Protein AF-A0A2E8A0X4-F1 (afdb_monomer)

Nearest PDB structures (foldseek):
  5zyo-assembly2_B  TM=2.716E-01  e=5.985E-01  Escherichia coli K-12
  2bhn-assembly1_A  TM=3.520E-01  e=4.174E+00  Aeropyrum pernix
  1j24-assembly1_A  TM=3.231E-01  e=5.102E+00  Pyrococcus furiosus DSM 3638
  7p8d-assembly1_A  TM=1.834E-01  e=8.154E+00  Arabidopsis thaliana

Sequence (105 aa):
MKVFRIKLAAALLMVVAVVGGPLVGTAQAAGKVALVIDVGGRGDLSFNDMGFKGADEAVTKFGMELVEIQSNSAADYLPNPQNAARAVFSLAELLPHSFTAEHLT

Solvent-accessible surface area (backbone atoms only — not comparable to full-atom values): 6534 Å² total; per-residue (Å²): 112,70,70,60,53,52,52,51,50,54,53,52,52,52,51,48,52,71,68,46,61,78,73,64,69,74,82,67,81,56,49,58,47,59,49,79,36,56,70,76,40,78,83,57,85,44,72,47,36,54,51,49,50,54,50,55,50,44,28,70,77,63,57,28,46,80,44,82,44,72,28,86,52,82,83,34,67,65,58,48,61,54,51,38,48,50,65,51,62,55,66,74,74,90,61,86,88,83,82,79,94,80,85,89,127

Secondary structure (DSSP, 8-state):
-HHHHHHHHHHHHHHHHHHHTTTS-------EEEEEE-TT-TT-SSHHHHHHHHHHHHHHHH-PEEEEEE-SSGGGTTHHHHHHHHHHT-----S-S--------

Mean predicted aligned error: 14.19 Å

Structure (mmCIF, N/CA/C/O backbone):
data_AF-A0A2E8A0X4-F1
#
_entry.id   AF-A0A2E8A0X4-F1
#
loop_
_atom_site.group_PDB
_atom_site.id
_atom_site.type_symbol
_atom_site.label_atom_id
_atom_site.label_alt_id
_atom_site.label_comp_id
_atom_site.label_asym_id
_atom_site.label_entity_id
_atom_site.label_seq_id
_atom_site.pdbx_PDB_ins_code
_atom_site.Cartn_x
_atom_site.Cartn_y
_atom_site.Cartn_z
_atom_site.occupancy
_atom_site.B_iso_or_equiv
_atom_site.auth_seq_id
_atom_site.auth_comp_id
_atom_site.auth_asym_id
_atom_site.auth_atom_id
_atom_site.pdbx_PDB_model_num
ATOM 1 N N . MET A 1 1 ? -31.224 -1.359 57.937 1.00 61.44 1 MET A N 1
ATOM 2 C CA . MET A 1 1 ? -30.299 -2.218 57.148 1.00 61.44 1 MET A CA 1
ATOM 3 C C . MET A 1 1 ? -30.628 -2.296 55.652 1.00 61.44 1 MET A C 1
ATOM 5 O O . MET A 1 1 ? -29.704 -2.205 54.857 1.00 61.44 1 MET A O 1
ATOM 9 N N . LYS A 1 2 ? -31.897 -2.446 55.233 1.00 59.12 2 LYS A N 1
ATOM 10 C CA . LYS A 1 2 ? -32.274 -2.549 53.801 1.00 59.12 2 LYS A CA 1
ATOM 11 C C . LYS A 1 2 ? -31.922 -1.295 52.979 1.00 59.12 2 LYS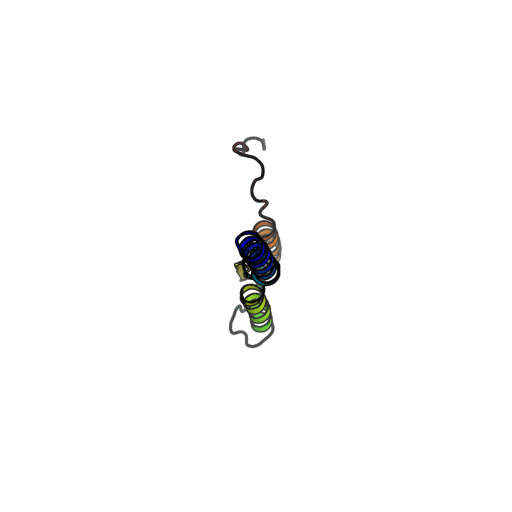 A C 1
ATOM 13 O O . LYS A 1 2 ? -31.310 -1.409 51.929 1.00 59.12 2 LYS A O 1
ATOM 18 N N . VAL A 1 3 ? -32.188 -0.104 53.516 1.00 68.12 3 VAL A N 1
ATOM 19 C CA . VAL A 1 3 ? -31.862 1.189 52.872 1.00 68.12 3 VAL A CA 1
ATOM 20 C C . VAL A 1 3 ? -30.357 1.435 52.714 1.00 68.12 3 VAL A C 1
ATOM 22 O O . VAL A 1 3 ? -29.931 2.013 51.722 1.00 68.12 3 VAL A O 1
ATOM 25 N N . PHE A 1 4 ? -29.542 0.954 53.657 1.00 75.75 4 PHE A N 1
ATOM 26 C CA . PHE A 1 4 ? -28.079 1.034 53.571 1.00 75.75 4 PHE A CA 1
ATOM 27 C C . PHE A 1 4 ? -27.530 0.118 52.467 1.00 75.75 4 PHE A C 1
ATOM 29 O O . PHE A 1 4 ? -26.676 0.526 51.690 1.00 75.75 4 PHE A O 1
ATOM 36 N N . ARG A 1 5 ? -28.099 -1.088 52.334 1.00 79.31 5 ARG A N 1
ATOM 37 C CA . ARG A 1 5 ? -27.767 -2.043 51.266 1.00 79.31 5 ARG A CA 1
ATOM 38 C C . ARG A 1 5 ? -28.141 -1.529 49.873 1.00 79.31 5 ARG A C 1
ATOM 40 O O . ARG A 1 5 ? -27.372 -1.720 48.943 1.00 79.31 5 ARG A O 1
ATOM 47 N N . ILE A 1 6 ? -29.275 -0.836 49.746 1.00 82.38 6 ILE A N 1
ATOM 48 C CA . ILE A 1 6 ? -29.715 -0.226 48.478 1.00 82.38 6 ILE A CA 1
ATOM 49 C C . ILE A 1 6 ? -28.772 0.908 48.059 1.00 82.38 6 ILE A C 1
ATOM 51 O O . ILE A 1 6 ? -28.345 0.956 46.910 1.00 82.38 6 ILE A O 1
ATOM 55 N N . LYS A 1 7 ? -28.387 1.787 48.994 1.00 76.31 7 LYS A N 1
ATOM 56 C CA . LYS A 1 7 ? -27.417 2.860 48.717 1.00 76.31 7 LYS A CA 1
ATOM 57 C C . LYS A 1 7 ? -26.038 2.310 48.351 1.00 76.31 7 LYS A C 1
ATOM 59 O O . LYS A 1 7 ? -25.402 2.834 47.444 1.00 76.31 7 LYS A O 1
ATOM 64 N N . LEU A 1 8 ? -25.607 1.236 49.013 1.00 81.62 8 LEU A N 1
ATOM 65 C CA . LEU A 1 8 ? -24.341 0.571 48.712 1.00 81.62 8 LEU A CA 1
ATOM 66 C C . LEU A 1 8 ? -24.354 -0.076 47.318 1.00 81.62 8 LEU A C 1
ATOM 68 O O . LEU A 1 8 ? -23.391 0.071 46.576 1.00 81.62 8 LEU A O 1
ATOM 72 N N . ALA A 1 9 ? -25.459 -0.722 46.933 1.00 80.44 9 ALA A N 1
ATOM 73 C CA . ALA A 1 9 ? -25.624 -1.288 45.594 1.00 80.44 9 ALA A CA 1
ATOM 74 C C . ALA A 1 9 ? -25.635 -0.203 44.504 1.00 80.44 9 ALA A C 1
ATOM 76 O O . ALA A 1 9 ? -24.978 -0.364 43.481 1.00 80.44 9 ALA A O 1
ATOM 77 N N . ALA A 1 10 ? -26.315 0.924 44.741 1.00 79.94 10 ALA A N 1
ATOM 78 C CA . ALA A 1 10 ? -26.335 2.053 43.811 1.00 79.94 10 ALA A CA 1
ATOM 79 C C . ALA A 1 10 ? -24.946 2.699 43.639 1.00 79.94 10 ALA A C 1
ATOM 81 O O . ALA A 1 10 ? -24.551 3.025 42.522 1.00 79.94 10 ALA A O 1
ATOM 82 N N . ALA A 1 11 ? -24.182 2.833 44.728 1.00 80.31 11 ALA A N 1
ATOM 83 C CA . ALA A 1 11 ? -22.807 3.326 44.676 1.00 80.31 11 ALA A CA 1
ATOM 84 C C . ALA A 1 11 ? -21.881 2.367 43.909 1.00 80.31 11 ALA A C 1
ATOM 86 O O . ALA A 1 11 ? -21.069 2.814 43.105 1.00 80.31 11 ALA A O 1
ATOM 87 N N . LEU A 1 12 ? -22.043 1.053 44.097 1.00 78.25 12 LEU A N 1
ATOM 88 C CA . LEU A 1 12 ? -21.267 0.046 43.371 1.00 78.25 12 LEU A CA 1
ATOM 89 C C . LEU A 1 12 ? -21.564 0.074 41.862 1.00 78.25 12 LEU A C 1
ATOM 91 O O . LEU A 1 12 ? -20.649 -0.004 41.049 1.00 78.25 12 LEU A O 1
ATOM 95 N N . LEU A 1 13 ? -22.836 0.239 41.489 1.00 77.12 13 LEU A N 1
ATOM 96 C CA . LEU A 1 13 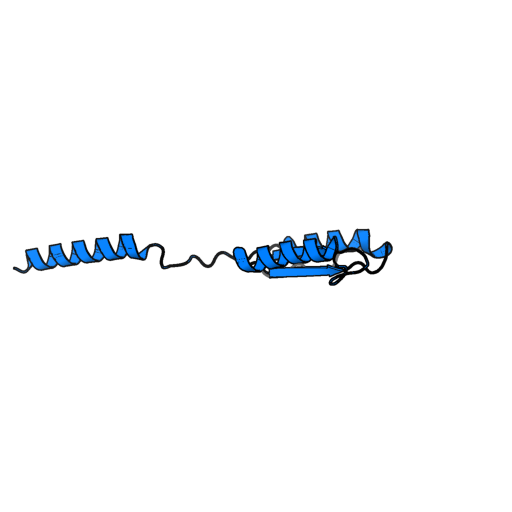? -23.271 0.301 40.091 1.00 77.12 13 LEU A CA 1
ATOM 97 C C . LEU A 1 13 ? -22.735 1.555 39.378 1.00 77.12 13 LEU A C 1
ATOM 99 O O . LEU A 1 13 ? -22.316 1.476 38.227 1.00 77.12 13 LEU A O 1
ATOM 103 N N . MET A 1 14 ? -22.676 2.689 40.084 1.00 74.75 14 MET A N 1
ATOM 104 C CA . MET A 1 14 ? -22.056 3.925 39.586 1.00 74.75 14 MET A CA 1
ATOM 105 C C . MET A 1 14 ? -20.546 3.773 39.363 1.00 74.75 14 MET A C 1
ATOM 107 O O . MET A 1 14 ? -20.030 4.252 38.358 1.00 74.75 14 MET A O 1
ATOM 111 N N . VAL A 1 15 ? -19.833 3.066 40.246 1.00 71.62 15 VAL A N 1
ATOM 112 C CA . VAL A 1 15 ? -18.396 2.785 40.060 1.00 71.62 15 VAL A CA 1
ATOM 113 C C . VAL A 1 15 ? -18.165 1.886 38.844 1.00 71.62 15 VAL A C 1
ATOM 115 O O . VAL A 1 15 ? -17.265 2.153 38.051 1.00 71.62 15 VAL A O 1
ATOM 118 N N . VAL A 1 16 ? -19.007 0.871 38.636 1.00 69.12 16 VAL A N 1
ATOM 119 C CA . VAL A 1 16 ? -18.928 0.007 37.447 1.00 69.12 16 VAL A CA 1
ATOM 120 C C . VAL A 1 16 ? -19.242 0.779 36.163 1.00 69.12 16 VAL A C 1
ATOM 122 O O . VAL A 1 16 ? -18.592 0.541 35.154 1.00 69.12 16 VAL A O 1
ATOM 125 N N . ALA A 1 17 ? -20.171 1.737 36.178 1.00 66.81 17 ALA A N 1
ATOM 126 C CA . ALA A 1 17 ? -20.477 2.553 35.001 1.00 66.81 17 ALA A CA 1
ATOM 127 C C . ALA A 1 17 ? -19.338 3.525 34.634 1.00 66.81 17 ALA A C 1
ATOM 129 O O . ALA A 1 17 ? -19.023 3.691 33.458 1.00 66.81 17 ALA A O 1
ATOM 130 N N . VAL A 1 18 ? -18.686 4.132 35.631 1.00 66.56 18 VAL A N 1
ATOM 131 C CA . VAL A 1 18 ? -17.575 5.079 35.419 1.00 66.56 18 VAL A CA 1
ATOM 132 C C . VAL A 1 18 ? -16.277 4.364 35.026 1.00 66.56 18 VAL A C 1
ATOM 134 O O . VAL A 1 18 ? -15.518 4.883 34.213 1.00 66.56 18 VAL A O 1
ATOM 137 N N . VAL A 1 19 ? -16.030 3.160 35.552 1.00 63.09 19 VAL A N 1
ATOM 138 C CA . VAL A 1 19 ? -14.826 2.364 35.241 1.00 63.09 19 VAL A CA 1
ATOM 139 C C . VAL A 1 19 ? -15.033 1.438 34.033 1.00 63.09 19 VAL A C 1
ATOM 141 O O . VAL A 1 19 ? -14.077 1.123 33.332 1.00 63.09 19 VAL A O 1
ATOM 144 N N . GLY A 1 20 ? -16.268 1.016 33.754 1.00 54.56 20 GLY A N 1
ATOM 145 C CA . GLY A 1 20 ? -16.614 0.101 32.660 1.00 54.56 20 GLY A CA 1
ATOM 146 C C . GLY A 1 20 ? -16.865 0.774 31.309 1.00 54.56 20 GLY A C 1
ATOM 147 O O . GLY A 1 20 ? -16.844 0.095 30.285 1.00 54.56 20 GLY A O 1
ATOM 148 N N . GLY A 1 21 ? -17.054 2.097 31.282 1.00 55.44 21 GLY A N 1
ATOM 149 C CA . GLY A 1 21 ? -17.258 2.883 30.059 1.00 55.44 21 GLY A CA 1
ATOM 150 C C . GLY A 1 21 ? -16.194 2.715 28.956 1.00 55.44 21 GLY A C 1
ATOM 151 O O . GLY A 1 21 ? -16.581 2.684 27.792 1.00 55.44 21 GLY A O 1
ATOM 152 N N . PRO A 1 22 ? -14.888 2.538 29.253 1.00 55.81 22 PRO A N 1
ATOM 153 C CA . PRO A 1 22 ? -13.870 2.321 28.221 1.00 55.81 22 PRO A CA 1
ATOM 154 C C . PRO A 1 22 ? -13.736 0.859 27.761 1.00 55.81 22 PRO A C 1
ATOM 156 O O . PRO A 1 22 ? -12.958 0.588 26.852 1.00 55.81 22 PRO A O 1
ATOM 159 N N . LEU A 1 23 ? -14.430 -0.100 28.390 1.00 53.31 23 LEU A N 1
ATOM 160 C CA . LEU A 1 23 ? -14.280 -1.531 28.076 1.00 53.31 23 LEU A CA 1
ATOM 161 C C . LEU A 1 23 ? -15.171 -1.990 26.918 1.00 53.31 23 LEU A C 1
ATOM 163 O O . LEU A 1 23 ? -14.934 -3.051 26.342 1.00 53.31 23 LEU A O 1
ATOM 167 N N . VAL A 1 24 ? -16.175 -1.194 26.547 1.00 55.69 24 VAL A N 1
ATOM 168 C CA . VAL A 1 24 ? -16.935 -1.405 25.315 1.00 55.69 24 VAL A CA 1
ATOM 169 C C . VAL A 1 24 ? -16.201 -0.659 24.212 1.00 55.69 24 VAL A C 1
ATOM 171 O O . VAL A 1 24 ? -16.526 0.481 23.889 1.00 55.69 24 VAL A O 1
ATOM 174 N N . GLY A 1 25 ? -15.154 -1.291 23.678 1.00 56.50 25 GLY A N 1
ATOM 175 C CA . GLY A 1 25 ? -14.492 -0.810 22.473 1.00 56.50 25 GLY A CA 1
ATOM 176 C C . GLY A 1 25 ? -15.545 -0.640 21.386 1.00 56.50 25 GLY A C 1
ATOM 177 O O . GLY A 1 25 ? -16.135 -1.620 20.930 1.00 56.50 25 GLY A O 1
ATOM 178 N N . THR A 1 26 ? -15.827 0.602 20.996 1.00 54.72 26 THR A N 1
ATOM 179 C CA . THR A 1 26 ? -16.579 0.856 19.775 1.00 54.72 26 THR A CA 1
ATOM 180 C C . THR A 1 26 ? -15.773 0.215 18.660 1.00 54.72 26 THR A C 1
ATOM 182 O O . THR A 1 26 ? -14.627 0.607 18.448 1.00 54.72 26 THR A O 1
ATOM 185 N N . ALA A 1 27 ? -16.326 -0.803 17.998 1.00 55.59 27 ALA A N 1
ATOM 186 C CA . ALA A 1 27 ? -15.739 -1.335 16.781 1.00 55.59 27 ALA A CA 1
ATOM 187 C C . ALA A 1 27 ? -15.681 -0.175 15.782 1.00 55.59 27 ALA A C 1
ATOM 189 O O . ALA A 1 27 ? -16.681 0.179 15.157 1.00 55.59 27 ALA A O 1
ATOM 190 N N . GLN A 1 28 ? -14.533 0.499 15.731 1.00 55.69 28 GLN A N 1
ATOM 191 C CA . GLN A 1 28 ? -14.267 1.542 14.764 1.00 55.69 28 GLN A CA 1
ATOM 192 C C . GLN A 1 28 ? -14.361 0.849 13.408 1.00 55.69 28 GLN A C 1
ATOM 194 O O . GLN A 1 28 ? -13.685 -0.158 13.200 1.00 55.69 28 GLN A O 1
ATOM 199 N N . ALA A 1 29 ? -15.241 1.320 12.524 1.00 59.50 29 ALA A N 1
ATOM 200 C CA . ALA A 1 29 ? -15.304 0.788 11.171 1.00 59.50 29 ALA A CA 1
ATOM 201 C C . ALA A 1 29 ? -13.894 0.882 10.570 1.00 59.50 29 ALA A C 1
ATOM 203 O O . ALA A 1 29 ? -13.363 1.982 10.413 1.00 59.50 29 ALA A O 1
ATOM 204 N N . ALA A 1 30 ? -13.272 -0.274 10.336 1.00 71.31 30 ALA A N 1
ATOM 205 C CA . ALA A 1 30 ? -11.937 -0.374 9.778 1.00 71.31 30 ALA A CA 1
ATOM 206 C C . ALA A 1 30 ? -11.940 0.296 8.399 1.00 71.31 30 ALA A C 1
ATOM 208 O O . ALA A 1 30 ? -12.580 -0.190 7.467 1.00 71.31 30 ALA A O 1
ATOM 209 N N . GLY A 1 31 ? -11.289 1.454 8.288 1.00 86.81 31 GLY A N 1
ATOM 210 C CA . GLY A 1 31 ? -11.103 2.126 7.005 1.00 86.81 31 GLY A CA 1
ATOM 211 C C . GLY A 1 31 ? -10.192 1.314 6.083 1.00 86.81 31 GLY A C 1
ATOM 212 O O . GLY A 1 31 ? -9.479 0.417 6.531 1.00 86.81 31 GLY A O 1
ATOM 213 N N . LYS A 1 32 ? -10.189 1.645 4.792 1.00 92.94 32 LYS A N 1
ATOM 214 C CA . LYS A 1 32 ? -9.210 1.119 3.835 1.00 92.94 32 LYS A CA 1
ATOM 215 C C . LYS A 1 32 ? -8.110 2.150 3.603 1.00 92.94 32 LYS A C 1
ATOM 217 O O . LYS A 1 32 ? -8.391 3.343 3.490 1.00 92.94 32 LYS A O 1
ATOM 222 N N . VAL A 1 33 ? -6.876 1.687 3.473 1.00 93.50 33 VAL A N 1
ATOM 223 C CA . VAL A 1 33 ? -5.734 2.466 2.988 1.00 93.50 33 VAL A CA 1
ATOM 224 C C . VAL A 1 33 ? -5.233 1.818 1.704 1.00 93.50 33 VAL A C 1
ATOM 226 O O . VAL A 1 33 ? -5.034 0.610 1.665 1.00 93.50 33 VAL A O 1
ATOM 229 N N . ALA A 1 34 ? -5.056 2.601 0.640 1.00 95.56 34 ALA A N 1
ATOM 230 C CA . ALA A 1 34 ? -4.484 2.103 -0.606 1.00 95.56 34 ALA A CA 1
ATOM 231 C C . ALA A 1 34 ? -3.060 2.622 -0.790 1.00 95.56 34 ALA A C 1
ATOM 233 O O . ALA A 1 34 ? -2.806 3.818 -0.640 1.00 95.56 34 ALA A O 1
ATOM 234 N N . LEU A 1 35 ? -2.154 1.718 -1.148 1.00 96.25 35 LEU A N 1
ATOM 235 C CA . LEU A 1 35 ? -0.760 2.007 -1.446 1.00 96.25 35 LEU A CA 1
ATOM 236 C C . LEU A 1 35 ? -0.501 1.692 -2.922 1.00 96.25 35 LEU A C 1
ATOM 238 O O . LEU A 1 35 ? -0.514 0.531 -3.328 1.00 96.25 35 LEU A O 1
ATOM 242 N N . VAL A 1 36 ? -0.280 2.741 -3.718 1.00 96.56 36 VAL A N 1
ATOM 243 C CA . VAL A 1 36 ? 0.147 2.612 -5.116 1.00 96.56 36 VAL A CA 1
ATOM 244 C C . VAL A 1 36 ? 1.667 2.679 -5.164 1.00 96.56 36 VAL A C 1
ATOM 246 O O . VAL A 1 36 ? 2.248 3.706 -4.822 1.00 96.56 36 VAL A O 1
ATOM 249 N N . ILE A 1 37 ? 2.294 1.583 -5.577 1.00 95.75 37 ILE A N 1
ATOM 250 C CA . ILE A 1 37 ? 3.746 1.419 -5.650 1.00 95.75 37 ILE A CA 1
ATOM 251 C C . ILE A 1 37 ? 4.222 1.537 -7.099 1.00 95.75 37 ILE A C 1
ATOM 253 O O . ILE A 1 37 ? 3.524 1.143 -8.040 1.00 95.75 37 ILE A O 1
ATOM 257 N N . ASP A 1 38 ? 5.407 2.118 -7.271 1.00 93.12 38 ASP A N 1
ATOM 258 C CA . ASP A 1 38 ? 6.089 2.219 -8.559 1.00 93.12 38 ASP A CA 1
ATOM 259 C C . ASP A 1 38 ? 6.708 0.864 -8.971 1.00 93.12 38 ASP A C 1
ATOM 261 O O . ASP A 1 38 ? 6.586 -0.151 -8.280 1.00 93.12 38 ASP A O 1
ATOM 265 N N . VAL A 1 39 ? 7.388 0.825 -10.112 1.00 90.94 39 VAL A N 1
ATOM 266 C CA . VAL A 1 39 ? 8.158 -0.335 -10.557 1.00 90.94 39 VAL A CA 1
ATOM 267 C C . VAL A 1 39 ? 9.231 -0.682 -9.517 1.00 90.94 39 VAL A C 1
ATOM 269 O O . VAL A 1 39 ? 9.883 0.190 -8.947 1.00 90.94 39 VAL A O 1
ATOM 272 N N . GLY A 1 40 ? 9.426 -1.978 -9.271 1.00 88.75 40 GLY A N 1
ATOM 273 C CA . GLY A 1 40 ? 10.395 -2.499 -8.299 1.00 88.75 40 GLY A CA 1
ATOM 274 C C . GLY A 1 40 ? 9.739 -3.147 -7.083 1.00 88.75 40 GLY A C 1
ATOM 275 O O . GLY A 1 40 ? 10.235 -4.169 -6.620 1.00 88.75 40 GLY A O 1
ATOM 276 N N . GLY A 1 41 ? 8.580 -2.647 -6.643 1.00 90.00 41 GLY A N 1
ATOM 277 C CA . GLY A 1 41 ? 7.777 -3.312 -5.614 1.00 90.00 41 GLY A CA 1
ATOM 278 C C . GLY A 1 41 ? 8.473 -3.434 -4.255 1.00 90.00 41 GLY A C 1
ATOM 279 O O . GLY A 1 41 ? 9.360 -2.652 -3.915 1.00 90.00 41 GLY A O 1
ATOM 280 N N . ARG A 1 42 ? 8.035 -4.417 -3.462 1.00 91.31 42 ARG A N 1
ATOM 281 C CA . ARG A 1 42 ? 8.579 -4.710 -2.128 1.00 91.31 42 ARG A CA 1
ATOM 282 C C . ARG A 1 42 ? 9.946 -5.391 -2.219 1.00 91.31 42 ARG A C 1
ATOM 284 O O . ARG A 1 42 ? 10.161 -6.247 -3.074 1.00 91.31 42 ARG A O 1
ATOM 291 N N . GLY A 1 43 ? 10.831 -5.075 -1.283 1.00 91.44 43 GLY A N 1
ATOM 292 C CA . GLY A 1 43 ? 12.213 -5.546 -1.238 1.00 91.44 43 GLY A CA 1
ATOM 293 C C . GLY A 1 43 ? 13.189 -4.670 -2.025 1.00 91.44 43 GLY A C 1
ATOM 294 O O . GLY A 1 43 ? 14.306 -5.112 -2.289 1.00 91.44 43 GLY A O 1
ATOM 295 N N . ASP A 1 44 ? 12.790 -3.451 -2.403 1.00 91.62 44 ASP A N 1
ATOM 296 C CA . ASP A 1 44 ? 13.665 -2.486 -3.079 1.00 91.62 44 ASP A CA 1
ATOM 297 C C . ASP A 1 44 ? 14.710 -1.848 -2.142 1.00 91.62 44 ASP A C 1
ATOM 299 O O . ASP A 1 44 ? 15.610 -1.147 -2.608 1.00 91.62 44 ASP A O 1
ATOM 303 N N . LEU A 1 45 ? 14.604 -2.095 -0.829 1.00 93.00 45 LEU A N 1
ATOM 304 C CA . LEU A 1 45 ? 15.447 -1.550 0.237 1.00 93.00 45 LEU A CA 1
ATOM 305 C C . LEU A 1 45 ? 15.539 -0.017 0.208 1.00 93.00 45 LEU A C 1
ATOM 307 O O . LEU A 1 45 ? 16.529 0.571 0.653 1.00 93.00 45 LEU A O 1
ATOM 311 N N . SER A 1 46 ? 14.517 0.636 -0.339 1.00 91.62 46 SER A N 1
ATOM 312 C CA . SER A 1 46 ? 14.496 2.067 -0.589 1.00 91.62 46 SER A CA 1
ATOM 313 C C . SER A 1 46 ? 13.070 2.607 -0.436 1.00 91.62 46 SER A C 1
ATOM 315 O O . SER A 1 46 ? 12.427 2.414 0.598 1.00 91.62 46 SER A O 1
ATOM 317 N N . PHE A 1 47 ? 12.600 3.371 -1.415 1.00 92.31 47 PHE A N 1
ATOM 318 C CA . PHE A 1 47 ? 11.373 4.140 -1.334 1.00 92.31 47 PHE A CA 1
ATOM 319 C C . PHE A 1 47 ? 10.121 3.267 -1.198 1.00 92.31 47 PHE A C 1
ATOM 321 O O . PHE A 1 47 ? 9.261 3.583 -0.371 1.00 92.31 47 PHE A O 1
ATOM 328 N N . ASN A 1 48 ? 10.017 2.164 -1.943 1.00 93.62 48 ASN A N 1
ATOM 329 C CA . ASN A 1 48 ? 8.825 1.321 -1.909 1.00 93.62 48 ASN A CA 1
ATOM 330 C C . ASN A 1 48 ? 8.701 0.613 -0.557 1.00 93.62 48 ASN A C 1
ATOM 332 O O . ASN A 1 48 ? 7.618 0.616 0.029 1.00 93.62 48 ASN A O 1
ATOM 336 N N . ASP A 1 49 ? 9.801 0.099 -0.003 1.00 95.19 49 ASP A N 1
ATOM 337 C CA . ASP A 1 49 ? 9.811 -0.512 1.331 1.00 95.19 49 ASP A CA 1
ATOM 338 C C . ASP A 1 49 ? 9.41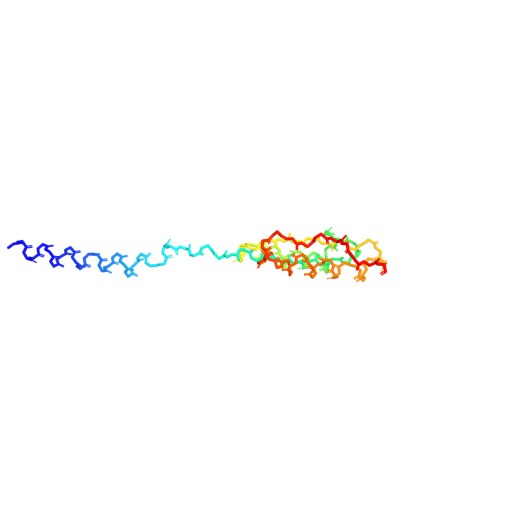5 0.474 2.440 1.00 95.19 49 ASP A C 1
ATOM 340 O O . ASP A 1 49 ? 8.710 0.098 3.381 1.00 95.19 49 ASP A O 1
ATOM 344 N N . MET A 1 50 ? 9.790 1.754 2.324 1.00 95.50 50 MET A N 1
ATOM 345 C CA . MET A 1 50 ? 9.298 2.789 3.243 1.00 95.50 50 MET A CA 1
ATOM 346 C C . MET A 1 50 ? 7.788 3.025 3.100 1.00 95.50 50 MET A C 1
ATOM 348 O O . MET A 1 50 ? 7.108 3.229 4.108 1.00 95.50 50 MET A O 1
ATOM 352 N N . GLY A 1 51 ? 7.256 2.961 1.877 1.00 95.12 51 GLY A N 1
ATOM 353 C CA . GLY A 1 51 ? 5.816 3.014 1.615 1.00 95.12 51 GLY A CA 1
ATOM 354 C C . GLY A 1 51 ? 5.063 1.856 2.275 1.00 95.12 51 GLY A C 1
ATOM 355 O O . GLY A 1 51 ? 4.095 2.088 3.003 1.00 95.12 51 GLY A O 1
ATOM 356 N N . PHE A 1 52 ? 5.553 0.624 2.100 1.00 96.06 52 PHE A N 1
ATOM 357 C CA . PHE A 1 52 ? 4.991 -0.564 2.751 1.00 96.06 52 PHE A CA 1
ATOM 358 C C . PHE A 1 52 ? 5.044 -0.461 4.270 1.00 96.06 52 PHE A C 1
ATOM 360 O O . PHE A 1 52 ? 4.045 -0.726 4.929 1.00 96.06 52 PHE A O 1
ATOM 367 N N . LYS A 1 53 ? 6.163 0.001 4.837 1.00 96.75 53 LYS A N 1
ATOM 368 C CA . LYS A 1 53 ? 6.280 0.193 6.286 1.00 96.75 53 LYS A CA 1
ATOM 369 C C . LYS A 1 53 ? 5.194 1.126 6.829 1.00 96.75 53 LYS A C 1
ATOM 371 O O . LYS A 1 53 ? 4.565 0.809 7.834 1.00 96.75 53 LYS A O 1
ATOM 376 N N . GLY A 1 54 ? 4.952 2.258 6.166 1.00 95.19 54 GLY A N 1
ATOM 377 C CA . GLY A 1 54 ? 3.896 3.191 6.568 1.00 95.19 54 GLY A CA 1
ATOM 378 C C . GLY A 1 54 ? 2.495 2.576 6.483 1.00 95.19 54 GLY A C 1
ATOM 379 O O . GLY A 1 54 ? 1.674 2.786 7.375 1.00 95.19 54 GLY A O 1
ATOM 380 N N . ALA A 1 55 ? 2.231 1.783 5.443 1.00 94.94 55 ALA A N 1
ATOM 381 C CA . ALA A 1 55 ? 0.970 1.067 5.276 1.00 94.94 55 ALA A CA 1
ATOM 382 C C . ALA A 1 55 ? 0.762 -0.029 6.341 1.00 94.94 55 ALA A C 1
ATOM 384 O O . ALA A 1 55 ? -0.305 -0.084 6.954 1.00 94.94 55 ALA A O 1
ATOM 385 N N . ASP A 1 56 ? 1.791 -0.830 6.626 1.00 95.62 56 ASP A N 1
ATOM 386 C CA . ASP A 1 56 ? 1.791 -1.874 7.660 1.00 95.62 56 ASP A CA 1
ATOM 387 C C . ASP A 1 56 ? 1.545 -1.276 9.059 1.00 95.62 56 ASP A C 1
ATOM 389 O O . ASP A 1 56 ? 0.756 -1.797 9.859 1.00 95.62 56 ASP A O 1
ATOM 393 N N . GLU A 1 57 ? 2.174 -0.133 9.358 1.00 95.75 57 GLU A N 1
ATOM 394 C CA . GLU A 1 57 ? 1.927 0.626 10.587 1.00 95.75 57 GLU A CA 1
ATOM 395 C C . GLU A 1 57 ? 0.478 1.115 10.663 1.00 95.75 57 GLU A C 1
ATOM 397 O O . GLU A 1 57 ? -0.138 1.068 11.731 1.00 95.75 57 GLU A O 1
ATOM 402 N N . ALA A 1 58 ? -0.091 1.554 9.541 1.00 92.00 58 ALA A N 1
ATOM 403 C CA . ALA A 1 58 ? -1.454 2.056 9.482 1.00 92.00 58 ALA A CA 1
ATOM 404 C C . ALA A 1 58 ? -2.492 0.940 9.723 1.00 92.00 58 ALA A C 1
ATOM 406 O O . ALA A 1 58 ? -3.425 1.126 10.509 1.00 92.00 58 ALA A O 1
ATOM 407 N N . VAL A 1 59 ? -2.285 -0.239 9.129 1.00 92.75 59 VAL A N 1
ATOM 408 C CA . VAL A 1 59 ? -3.067 -1.461 9.391 1.00 92.75 59 VAL A CA 1
ATOM 409 C C . VAL A 1 59 ? -3.003 -1.826 10.872 1.00 92.75 59 VAL A C 1
ATOM 411 O O . VAL A 1 59 ? -4.033 -1.986 11.524 1.00 92.75 59 VAL A O 1
ATOM 414 N N . THR A 1 60 ? -1.795 -1.887 11.433 1.00 91.94 60 THR A N 1
ATOM 415 C CA . THR A 1 60 ? -1.576 -2.334 12.816 1.00 91.94 60 THR A CA 1
ATOM 416 C C . THR A 1 60 ? -2.152 -1.356 13.839 1.00 91.94 60 THR A C 1
ATOM 418 O O . THR A 1 60 ? -2.781 -1.763 14.814 1.00 91.94 60 THR A O 1
ATOM 421 N N . LYS A 1 61 ? -1.934 -0.053 13.640 1.00 91.06 61 LYS A N 1
ATOM 422 C CA . LYS A 1 61 ? -2.294 0.985 14.614 1.00 91.06 61 LYS A CA 1
ATOM 423 C C . LYS A 1 61 ? -3.765 1.375 14.560 1.00 91.06 61 LYS A C 1
ATOM 425 O O . LYS A 1 61 ? -4.328 1.736 15.591 1.00 91.06 61 LYS A O 1
ATOM 430 N N . PHE A 1 62 ? -4.367 1.347 13.375 1.00 87.50 62 PHE A N 1
ATOM 431 C CA . PHE A 1 62 ? -5.728 1.840 13.161 1.00 87.50 62 PHE A CA 1
ATOM 432 C C . PHE A 1 62 ? -6.716 0.734 12.775 1.00 87.50 62 PHE A C 1
ATOM 434 O O . PHE A 1 62 ? -7.887 1.030 12.550 1.00 87.50 62 PHE A O 1
ATOM 441 N N . GLY A 1 63 ? -6.268 -0.525 12.706 1.00 88.06 63 GLY A N 1
ATOM 442 C CA . GLY A 1 63 ? -7.109 -1.662 12.331 1.00 88.06 63 GLY A CA 1
ATOM 443 C C . GLY A 1 63 ? -7.641 -1.562 10.903 1.00 88.06 63 GLY A C 1
ATOM 444 O O . GLY A 1 63 ? -8.716 -2.080 10.631 1.00 88.06 63 GLY A O 1
ATOM 445 N N . MET A 1 64 ? -6.941 -0.843 10.024 1.00 90.19 64 MET A N 1
ATOM 446 C CA . MET A 1 64 ? -7.359 -0.626 8.639 1.00 90.19 64 MET A CA 1
ATOM 447 C C . MET A 1 64 ? -7.049 -1.833 7.755 1.00 90.19 64 MET A C 1
ATOM 449 O O . MET A 1 64 ? -6.178 -2.641 8.064 1.00 90.19 64 MET A O 1
ATOM 453 N N . GLU A 1 65 ? -7.725 -1.920 6.616 1.00 91.44 65 GLU A N 1
ATOM 454 C CA . GLU A 1 65 ? -7.409 -2.871 5.552 1.00 91.44 65 GLU A CA 1
ATOM 455 C C . GLU A 1 65 ? -6.493 -2.213 4.513 1.00 91.44 65 GLU A C 1
ATOM 457 O O . GLU A 1 65 ? -6.752 -1.091 4.073 1.00 91.44 65 GLU A O 1
ATOM 462 N N . LEU A 1 66 ? -5.433 -2.912 4.107 1.00 93.25 66 LEU A N 1
ATOM 463 C CA . LEU A 1 66 ? -4.508 -2.445 3.078 1.00 93.25 66 LEU A CA 1
ATOM 464 C C . LEU A 1 66 ? -4.917 -2.956 1.691 1.00 93.25 66 LEU A C 1
ATOM 466 O O . LEU A 1 66 ? -5.128 -4.150 1.492 1.00 93.25 66 LEU A O 1
ATOM 470 N N . VAL A 1 67 ? -4.974 -2.041 0.726 1.00 94.75 67 VAL A N 1
ATOM 471 C CA . VAL A 1 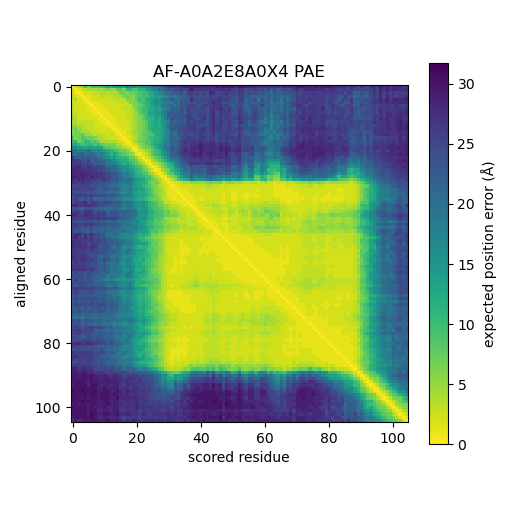67 ? -5.113 -2.319 -0.705 1.00 94.75 67 VAL A CA 1
ATOM 472 C C . VAL A 1 67 ? -3.792 -1.989 -1.393 1.00 94.75 67 VAL A C 1
ATOM 474 O O . VAL A 1 67 ? -3.430 -0.823 -1.543 1.00 94.75 67 VAL A O 1
ATOM 477 N N . GLU A 1 68 ? -3.067 -3.013 -1.823 1.00 94.50 68 GLU A N 1
ATOM 478 C CA . GLU A 1 68 ? -1.782 -2.858 -2.508 1.00 94.50 68 GLU A CA 1
ATOM 479 C C . GLU A 1 68 ? -1.982 -2.854 -4.026 1.00 94.50 68 GLU A C 1
ATOM 481 O O . GLU A 1 68 ? -2.650 -3.731 -4.575 1.00 94.50 68 GLU A O 1
ATOM 486 N N . ILE A 1 69 ? -1.397 -1.875 -4.720 1.00 95.19 69 ILE A N 1
ATOM 487 C CA . ILE A 1 69 ? -1.425 -1.789 -6.184 1.00 95.19 69 ILE A CA 1
ATOM 488 C C . ILE A 1 69 ? -0.017 -1.474 -6.682 1.00 95.19 69 ILE A C 1
ATOM 490 O O . ILE A 1 69 ? 0.480 -0.370 -6.488 1.00 95.19 69 ILE A O 1
ATOM 494 N N . GLN A 1 70 ? 0.624 -2.427 -7.354 1.00 94.62 70 GLN A N 1
ATOM 495 C CA . GLN A 1 70 ? 1.956 -2.233 -7.924 1.00 94.62 70 GLN A CA 1
ATOM 496 C C . GLN A 1 70 ? 1.877 -1.879 -9.412 1.00 94.62 70 GLN A C 1
ATOM 498 O O . GLN A 1 70 ? 1.178 -2.533 -10.188 1.00 94.62 70 GLN A O 1
ATOM 503 N N . SER A 1 71 ? 2.636 -0.865 -9.817 1.00 96.00 71 SER A N 1
ATOM 504 C CA . SER A 1 71 ? 2.860 -0.515 -11.219 1.00 96.00 71 SER A CA 1
ATOM 505 C C . SER A 1 71 ? 3.967 -1.397 -11.800 1.00 96.00 71 SER A C 1
ATOM 507 O O . SER A 1 71 ? 5.014 -1.580 -11.183 1.00 96.00 71 SER A O 1
ATOM 509 N N . ASN A 1 72 ? 3.756 -1.944 -12.995 1.00 94.75 72 ASN A N 1
ATOM 510 C CA . ASN A 1 72 ? 4.760 -2.730 -13.721 1.00 94.75 72 ASN A CA 1
ATOM 511 C C . ASN A 1 72 ? 5.382 -1.928 -14.869 1.00 94.75 72 ASN A C 1
ATOM 513 O O . ASN A 1 72 ? 6.470 -2.253 -15.342 1.00 94.75 72 ASN A O 1
ATOM 517 N N . SER A 1 73 ? 4.693 -0.884 -15.329 1.00 95.81 73 SER A N 1
ATOM 518 C CA . SER A 1 73 ? 5.150 0.003 -16.390 1.00 95.81 73 SER A CA 1
ATOM 519 C C . SER A 1 73 ? 4.513 1.390 -16.287 1.00 95.81 73 SER A C 1
ATOM 521 O O . SER A 1 73 ? 3.541 1.598 -15.562 1.00 95.81 73 SER A O 1
ATOM 523 N N . ALA A 1 74 ? 5.003 2.333 -17.096 1.00 94.94 74 ALA A N 1
ATOM 524 C CA . ALA A 1 74 ? 4.440 3.681 -17.175 1.00 94.94 74 ALA A CA 1
ATOM 525 C C . ALA A 1 74 ? 2.965 3.721 -17.627 1.00 94.94 74 ALA A C 1
ATOM 527 O O . ALA A 1 74 ? 2.263 4.687 -17.334 1.00 94.94 74 ALA A O 1
ATOM 528 N N . ALA A 1 75 ? 2.476 2.679 -18.314 1.00 97.19 75 ALA A N 1
ATOM 529 C CA . ALA A 1 75 ? 1.066 2.576 -18.690 1.00 97.19 75 ALA A CA 1
ATOM 530 C C . ALA A 1 75 ? 0.136 2.465 -17.467 1.00 97.19 75 ALA A C 1
ATOM 532 O O . ALA A 1 75 ? -1.042 2.810 -17.559 1.00 97.19 75 ALA A O 1
ATOM 533 N N . ASP A 1 76 ? 0.669 2.049 -16.316 1.00 97.12 76 ASP A N 1
ATOM 534 C CA . ASP A 1 76 ? -0.108 1.799 -15.105 1.00 97.12 76 ASP A CA 1
ATOM 535 C C . ASP A 1 76 ? -0.289 3.060 -14.239 1.00 97.1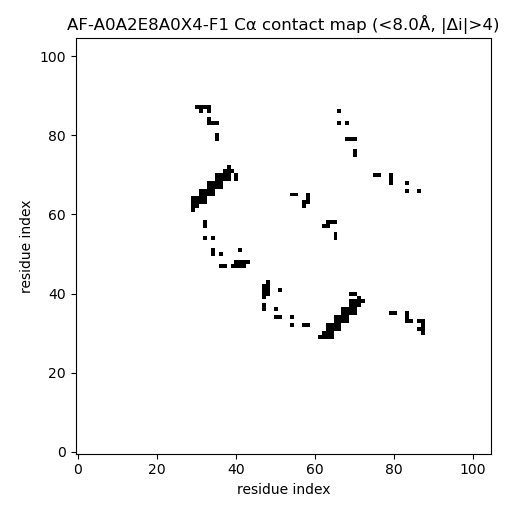2 76 ASP A C 1
ATOM 537 O O . ASP A 1 76 ? -1.169 3.108 -13.379 1.00 97.12 76 ASP A O 1
ATOM 541 N N . TYR A 1 77 ? 0.489 4.121 -14.481 1.00 95.25 77 TYR A N 1
ATOM 542 C CA . TYR A 1 77 ? 0.517 5.314 -13.622 1.00 95.25 77 TYR A CA 1
ATOM 543 C C . TYR A 1 77 ? -0.777 6.121 -13.608 1.00 95.25 77 TYR A C 1
ATOM 545 O O . TYR A 1 77 ? -1.065 6.795 -12.622 1.00 95.25 77 TYR A O 1
ATOM 553 N N . LEU A 1 78 ? -1.565 6.063 -14.680 1.00 96.00 78 LEU A N 1
ATOM 554 C CA . LEU A 1 78 ? -2.882 6.690 -14.714 1.00 96.00 78 LEU A 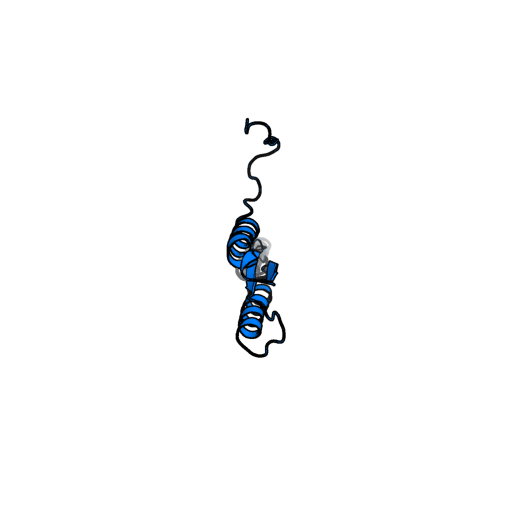CA 1
ATOM 555 C C . LEU A 1 78 ? -3.976 5.800 -14.098 1.00 96.00 78 LEU A C 1
ATOM 557 O O . LEU A 1 78 ? -4.690 6.283 -13.214 1.00 96.00 78 LEU A O 1
ATOM 561 N N . PRO A 1 79 ? -4.141 4.528 -14.510 1.00 96.81 79 PRO A N 1
ATOM 562 C CA . PRO A 1 79 ? -5.208 3.694 -13.965 1.00 96.81 79 PRO A CA 1
ATOM 563 C C . PRO A 1 79 ? -5.000 3.317 -12.489 1.00 96.81 79 PRO A C 1
ATOM 565 O O . PRO A 1 79 ? -5.985 3.203 -11.761 1.00 96.81 79 PRO A O 1
ATOM 568 N N . ASN A 1 80 ? -3.765 3.172 -11.993 1.00 96.62 80 ASN A N 1
ATOM 569 C CA . ASN A 1 80 ? -3.526 2.694 -10.624 1.00 96.62 80 ASN A CA 1
ATOM 570 C C . ASN A 1 80 ? -4.019 3.655 -9.525 1.00 96.62 80 ASN A C 1
ATOM 572 O O . ASN A 1 80 ? -4.775 3.207 -8.661 1.00 96.62 80 ASN A O 1
ATOM 576 N N . PRO A 1 81 ? -3.704 4.965 -9.545 1.00 95.00 81 PRO A N 1
ATOM 577 C CA . PRO A 1 81 ? -4.275 5.916 -8.589 1.00 95.00 81 PRO A CA 1
ATOM 578 C C . PRO A 1 81 ? -5.801 6.027 -8.686 1.00 95.00 81 PRO A C 1
ATOM 580 O O . PRO A 1 81 ? -6.474 6.213 -7.673 1.00 95.00 81 PRO A O 1
ATOM 583 N N . GLN A 1 82 ? -6.369 5.877 -9.887 1.00 95.44 82 GLN A N 1
ATOM 584 C CA . GLN A 1 82 ? -7.822 5.885 -10.082 1.00 95.44 82 GLN A CA 1
ATOM 585 C C . GLN A 1 82 ? -8.479 4.657 -9.441 1.00 95.44 82 GL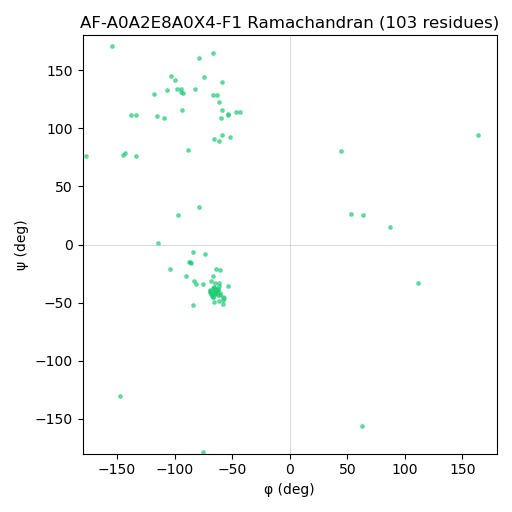N A C 1
ATOM 587 O O . GLN A 1 82 ? -9.505 4.782 -8.769 1.00 95.44 82 GLN A O 1
ATOM 592 N N . ASN A 1 83 ? -7.876 3.481 -9.607 1.00 93.44 83 ASN A N 1
ATOM 593 C CA . ASN A 1 83 ? -8.328 2.243 -8.980 1.00 93.44 83 ASN A CA 1
ATOM 594 C C . ASN A 1 83 ? -8.172 2.303 -7.456 1.00 93.44 83 ASN A C 1
ATOM 596 O O . ASN A 1 83 ? -9.100 1.934 -6.740 1.00 93.44 83 ASN A O 1
ATOM 600 N N . ALA A 1 84 ? -7.057 2.848 -6.960 1.00 93.88 84 ALA A N 1
ATOM 601 C CA . ALA A 1 84 ? -6.839 3.088 -5.535 1.00 93.88 84 ALA A CA 1
ATOM 602 C C . ALA A 1 84 ? -7.926 3.993 -4.944 1.00 93.88 84 ALA A C 1
ATOM 604 O O . ALA A 1 84 ? -8.527 3.644 -3.931 1.00 93.88 84 ALA A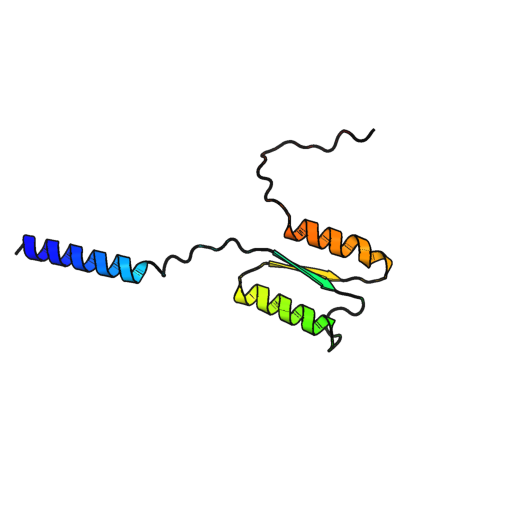 O 1
ATOM 605 N N . ALA A 1 85 ? -8.234 5.112 -5.610 1.00 93.06 85 ALA A N 1
ATOM 606 C CA . ALA A 1 85 ? -9.294 6.019 -5.188 1.00 93.06 85 ALA A CA 1
ATOM 607 C C . ALA A 1 85 ? -10.651 5.304 -5.115 1.00 93.06 85 ALA A C 1
ATOM 609 O O . ALA A 1 85 ? -11.348 5.422 -4.113 1.00 93.06 85 ALA A O 1
ATOM 610 N N . ARG A 1 86 ? -11.011 4.502 -6.124 1.00 91.12 86 ARG A N 1
ATOM 611 C CA . ARG A 1 86 ? -12.255 3.708 -6.109 1.00 91.12 86 ARG A CA 1
ATOM 612 C C . ARG A 1 86 ? -12.283 2.681 -4.977 1.00 91.12 86 ARG A C 1
ATOM 614 O O . ARG A 1 86 ? -13.334 2.480 -4.382 1.00 91.12 86 ARG A O 1
ATOM 621 N N . ALA A 1 87 ? -11.150 2.053 -4.672 1.00 89.00 87 ALA A N 1
ATOM 622 C CA . ALA A 1 87 ? -11.057 1.042 -3.625 1.00 89.00 87 ALA A CA 1
ATOM 623 C C . ALA A 1 87 ? -11.231 1.639 -2.219 1.00 89.00 87 ALA A C 1
ATOM 625 O O . ALA A 1 87 ? -11.921 1.049 -1.390 1.00 89.00 87 ALA A O 1
ATOM 626 N N . VAL A 1 88 ? -10.652 2.817 -1.953 1.00 87.00 88 VAL A N 1
ATOM 627 C CA . VAL A 1 88 ? -10.770 3.483 -0.639 1.00 87.00 88 VAL A CA 1
ATOM 628 C C . VAL A 1 88 ? -12.061 4.284 -0.489 1.00 87.00 88 VAL A C 1
ATOM 630 O O . VAL A 1 88 ? -12.602 4.363 0.609 1.00 87.00 88 VAL A O 1
ATOM 633 N N . PHE A 1 89 ? -12.587 4.834 -1.587 1.00 77.50 89 PHE A N 1
ATOM 634 C CA . PHE A 1 89 ? -13.867 5.543 -1.637 1.00 77.50 89 PHE A CA 1
ATOM 635 C C . PHE A 1 89 ? -15.009 4.658 -2.123 1.00 77.50 89 PHE A C 1
ATOM 637 O O . PHE A 1 89 ? -15.996 5.183 -2.640 1.00 77.50 89 PHE A O 1
ATOM 644 N N . SER A 1 90 ? -14.911 3.336 -1.957 1.00 59.12 90 SER A N 1
ATOM 645 C CA . SER A 1 90 ? -16.074 2.468 -2.096 1.00 59.12 90 SER A CA 1
ATOM 646 C C . SER A 1 90 ? -17.079 2.902 -1.035 1.00 59.12 90 SER A C 1
ATOM 648 O O . SER A 1 90 ? -17.058 2.409 0.093 1.00 59.12 90 SER A O 1
ATOM 650 N N . LEU A 1 91 ? -17.935 3.863 -1.399 1.00 45.78 91 LEU A N 1
ATOM 651 C CA . LEU A 1 91 ? -19.199 4.133 -0.751 1.00 45.78 91 LEU A CA 1
ATOM 652 C C . LEU A 1 91 ? -19.781 2.745 -0.522 1.00 45.78 91 LEU A C 1
ATOM 654 O O . LEU A 1 91 ? -20.049 2.031 -1.487 1.00 45.78 91 LEU A O 1
ATOM 658 N N . ALA A 1 92 ? -19.925 2.334 0.736 1.00 43.97 92 ALA A N 1
ATOM 659 C CA . ALA A 1 92 ? -20.949 1.357 1.034 1.00 43.97 92 ALA A CA 1
ATOM 660 C C . ALA A 1 92 ? -22.190 1.887 0.317 1.00 43.97 92 ALA A C 1
ATOM 662 O O . ALA A 1 92 ? -22.599 3.020 0.580 1.00 43.97 92 ALA A O 1
ATOM 663 N N . GLU A 1 93 ? -22.651 1.146 -0.686 1.00 46.66 93 GLU A N 1
ATOM 664 C CA . GLU A 1 93 ? -23.841 1.435 -1.462 1.00 46.66 93 GLU A CA 1
ATOM 665 C C . GLU A 1 93 ? -24.976 1.644 -0.458 1.00 46.66 93 GLU A C 1
ATOM 667 O O . GLU A 1 93 ? -25.631 0.721 0.014 1.00 46.66 93 GLU A O 1
ATOM 672 N N . LEU A 1 94 ? -25.174 2.905 -0.082 1.00 39.84 94 LEU A N 1
ATOM 673 C CA . LEU A 1 94 ? -26.288 3.415 0.702 1.00 39.84 94 LEU A CA 1
ATOM 674 C C . LEU A 1 94 ? -27.507 3.581 -0.215 1.00 39.84 94 LEU A C 1
ATOM 676 O O . LEU A 1 94 ? -28.319 4.481 -0.033 1.00 39.84 94 LEU A O 1
ATOM 680 N N . LEU A 1 95 ? -27.625 2.711 -1.219 1.00 38.66 95 LEU A N 1
ATOM 681 C CA . LEU A 1 95 ? -28.789 2.552 -2.067 1.00 38.66 95 LEU A CA 1
ATOM 682 C C . LEU A 1 95 ? -29.010 1.047 -2.266 1.00 38.66 95 LEU A C 1
ATOM 684 O O . LEU A 1 95 ? -28.191 0.388 -2.906 1.00 38.66 95 LEU A O 1
ATOM 688 N N . PRO A 1 96 ? -30.086 0.473 -1.702 1.00 43.81 96 PRO A N 1
ATOM 689 C CA . PRO A 1 96 ? -30.440 -0.904 -1.980 1.00 43.81 96 PRO A CA 1
ATOM 690 C C . PRO A 1 96 ? -30.848 -1.018 -3.452 1.00 43.81 96 PRO A C 1
ATOM 692 O O . PRO A 1 96 ? -31.703 -0.273 -3.919 1.00 43.81 96 PRO A O 1
ATOM 695 N N . HIS A 1 97 ? -30.244 -1.977 -4.150 1.00 45.16 97 HIS A N 1
ATOM 696 C CA . HIS A 1 97 ? -30.792 -2.655 -5.325 1.00 45.16 97 HIS A CA 1
ATOM 697 C C . HIS A 1 97 ? -31.475 -1.780 -6.389 1.00 45.16 97 HIS A C 1
ATOM 699 O O . HIS A 1 97 ? -32.697 -1.784 -6.467 1.00 45.16 97 HIS A O 1
ATOM 705 N N . SER A 1 98 ? -30.699 -1.138 -7.267 1.00 41.91 98 SER A N 1
ATOM 706 C CA . SER A 1 98 ? -30.964 -1.089 -8.721 1.00 41.91 98 SER A CA 1
ATOM 707 C C . SER A 1 98 ? -30.150 0.027 -9.370 1.00 41.91 98 SER A C 1
ATOM 709 O O . SER A 1 98 ? -30.603 1.166 -9.454 1.00 41.91 98 SER A O 1
ATOM 711 N N . PHE A 1 99 ? -28.974 -0.293 -9.894 1.00 42.97 99 PHE A N 1
ATOM 712 C CA . PHE A 1 99 ? -28.464 0.449 -11.043 1.00 42.97 99 PHE A CA 1
ATOM 713 C C . PHE A 1 99 ? -27.706 -0.517 -11.948 1.00 42.97 99 PHE A C 1
ATOM 715 O O . PHE A 1 99 ? -26.485 -0.634 -11.934 1.00 42.97 99 PHE A O 1
ATOM 722 N N . THR A 1 100 ? -28.480 -1.301 -12.694 1.00 41.03 100 THR A N 1
ATOM 723 C CA . THR A 1 100 ? -27.982 -2.043 -13.847 1.00 41.03 100 THR A CA 1
ATOM 724 C C . THR A 1 100 ? -27.501 -1.044 -14.893 1.00 41.03 100 THR A C 1
ATOM 726 O O . THR A 1 100 ? -28.217 -0.111 -15.253 1.00 41.03 100 THR A O 1
ATOM 729 N N . ALA A 1 101 ? -26.274 -1.243 -15.367 1.00 45.94 101 ALA A N 1
ATOM 730 C CA . ALA A 1 101 ? -25.682 -0.497 -16.462 1.00 45.94 101 ALA A CA 1
ATOM 731 C C . ALA A 1 101 ? -26.431 -0.779 -17.778 1.00 45.94 101 ALA A C 1
ATOM 733 O O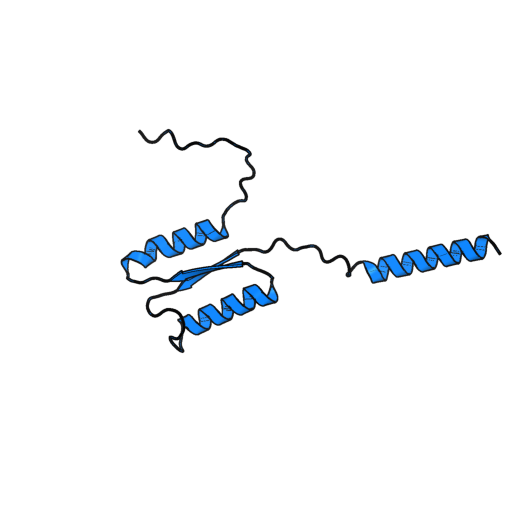 . ALA A 1 101 ? -26.084 -1.697 -18.509 1.00 45.94 101 ALA A O 1
ATOM 734 N N . GLU A 1 102 ? -27.449 0.022 -18.081 1.00 46.06 102 GLU A N 1
ATOM 735 C CA . GLU A 1 102 ? -28.062 0.116 -19.410 1.00 46.06 102 GLU A CA 1
ATOM 736 C C . GLU A 1 102 ? -28.457 1.570 -19.693 1.00 46.06 102 GLU A C 1
ATOM 738 O O . GLU A 1 102 ? -29.618 1.932 -19.551 1.00 46.06 102 GLU A O 1
ATOM 743 N N . HIS A 1 103 ? -27.498 2.420 -20.072 1.00 41.31 103 HIS A N 1
ATOM 744 C CA . HIS A 1 103 ? -27.743 3.545 -20.995 1.00 41.31 103 HIS A CA 1
ATOM 745 C C . HIS A 1 103 ? -26.450 4.308 -21.298 1.00 41.31 103 HIS A C 1
ATOM 747 O O . HIS A 1 103 ? -26.202 5.397 -20.790 1.00 41.31 103 HIS A O 1
ATOM 753 N N . LEU A 1 104 ? -25.615 3.721 -22.149 1.00 38.31 104 LEU A N 1
ATOM 754 C CA . LEU A 1 104 ? -24.667 4.474 -22.968 1.00 38.31 104 LEU A CA 1
ATOM 755 C C . LEU A 1 104 ? -24.761 3.917 -24.392 1.00 38.31 104 LEU A C 1
ATOM 757 O O . LEU A 1 104 ? -23.929 3.128 -24.833 1.00 38.31 104 LEU A O 1
ATOM 761 N N . THR A 1 105 ? -25.841 4.309 -25.063 1.00 46.06 105 THR A N 1
ATOM 762 C CA . THR A 1 105 ? -25.928 4.442 -26.522 1.00 46.06 105 THR A CA 1
ATOM 763 C C . THR A 1 105 ? -26.213 5.895 -26.827 1.00 46.06 105 THR A C 1
ATOM 765 O O . THR A 1 105 ? -27.119 6.432 -26.148 1.00 46.06 105 THR A O 1
#

pLDDT: mean 78.33, std 19.37, range [38.31, 97.19]

Radius of gyration: 24.86 Å; Cα contacts (8 Å, |Δi|>4): 86; chains: 1; bounding box: 48×12×84 Å

Foldseek 3Di:
DVVVVVVVVVVVVVVCCVVVVVVPPDPDPAAEDEQEEEAPAPPPVDDNVVSVVVQVCCCVVRVHHYHYHYDNDPVCVVVRVVVRCCVRPVPPPPDPDDDDPPDDD